Protein 3GW2 (pdb70)

Structure (mmCIF, N/CA/C/O backbone):
data_3GW2
#
_entry.id   3GW2
#
_cell.length_a   91.090
_cell.length_b   91.090
_cell.length_c   62.430
_cell.angle_alpha   90.00
_cell.angle_beta   90.00
_cell.angle_gamma   120.00
#
_symmetry.space_group_name_H-M   'P 64 2 2'
#
loop_
_entity.id
_entity.type
_entity.pdbx_description
1 polymer 'Possible transcriptional regulatory arsR-family protein'
2 water water
#
loop_
_atom_site.group_PDB
_atom_site.id
_atom_site.type_symbol
_atom_site.label_atom_id
_atom_site.label_alt_id
_atom_site.label_comp_id
_atom_site.label_asym_id
_atom_site.label_entity_id
_atom_site.label_seq_id
_atom_site.pdbx_PDB_ins_code
_atom_site.Cartn_x
_atom_site.Cartn_y
_atom_site.Cartn_z
_atom_site.occupancy
_atom_site.B_iso_or_equiv
_atom_site.auth_seq_id
_atom_site.auth_comp_id
_atom_site.auth_asym_id
_atom_site.auth_atom_id
_atom_site.pdbx_PDB_model_num
ATOM 1 N N . ARG A 1 7 ? 0.888 36.539 24.726 1.00 55.02 7 ARG A N 1
ATOM 2 C CA . ARG A 1 7 ? 1.931 37.062 25.655 1.00 55.01 7 ARG A CA 1
ATOM 3 C C . ARG A 1 7 ? 3.344 36.705 25.172 1.00 54.88 7 ARG A C 1
ATOM 4 O O . ARG A 1 7 ? 3.517 35.802 24.347 1.00 55.02 7 ARG A O 1
ATOM 12 N N . LYS A 1 8 ? 4.342 37.415 25.699 1.00 54.58 8 LYS A N 1
ATOM 13 C CA . LYS A 1 8 ? 5.749 37.216 25.332 1.00 54.03 8 LYS A CA 1
ATOM 14 C C . LYS A 1 8 ? 6.439 36.174 26.206 1.00 53.60 8 LYS A C 1
ATOM 15 O O . LYS A 1 8 ? 7.317 35.454 25.731 1.00 53.71 8 LYS A O 1
ATOM 21 N N . ALA A 1 9 ? 6.059 36.118 27.483 1.00 52.95 9 ALA A N 1
ATOM 22 C CA . ALA A 1 9 ? 6.663 35.191 28.453 1.00 52.20 9 ALA A CA 1
ATOM 23 C C . ALA A 1 9 ? 6.178 33.744 28.233 1.00 51.58 9 ALA A C 1
ATOM 24 O O . ALA A 1 9 ? 5.147 33.534 27.579 1.00 51.59 9 ALA A O 1
ATOM 26 N N . ALA A 1 10 ? 6.891 32.745 28.765 1.00 50.50 10 ALA A N 1
ATOM 27 C CA . ALA A 1 10 ? 8.083 32.920 29.609 1.00 49.47 10 ALA A CA 1
ATOM 28 C C . ALA A 1 10 ? 9.391 32.904 28.809 1.00 48.56 10 ALA A C 1
ATOM 29 O O . ALA A 1 10 ? 10.403 32.355 29.252 1.00 48.50 10 ALA A O 1
ATOM 31 N N . LEU A 1 11 ? 9.353 33.517 27.628 1.00 47.57 11 LEU A N 1
ATOM 32 C CA . LEU A 1 11 ? 10.538 33.744 26.813 1.00 46.55 11 LEU A CA 1
ATOM 33 C C . LEU A 1 11 ? 11.446 34.759 27.503 1.00 45.83 11 LEU A C 1
ATOM 34 O O . LEU A 1 11 ? 12.670 34.639 27.452 1.00 45.72 11 LEU A O 1
ATOM 39 N N . LEU A 1 12 ? 10.830 35.740 28.168 1.00 44.95 12 LEU A N 1
ATOM 40 C CA . LEU A 1 12 ? 11.564 36.823 28.827 1.00 43.91 12 LEU A CA 1
ATOM 41 C C . LEU A 1 12 ? 12.287 36.386 30.098 1.00 43.61 12 LEU A C 1
ATOM 42 O O . LEU A 1 12 ? 13.373 36.885 30.408 1.00 43.58 12 LEU A O 1
ATOM 47 N N . ASP A 1 13 ? 11.704 35.435 30.819 1.00 43.35 13 ASP A N 1
ATOM 48 C CA . ASP A 1 13 ? 12.389 34.830 31.964 1.00 42.88 13 ASP A CA 1
ATOM 49 C C . ASP A 1 13 ? 13.628 34.042 31.551 1.00 42.44 13 ASP A C 1
ATOM 50 O O . ASP A 1 13 ? 14.608 33.994 32.303 1.00 42.78 13 ASP A O 1
ATOM 55 N N . GLN A 1 14 ? 13.599 33.438 30.360 1.00 41.48 14 GLN A N 1
ATOM 56 C CA . GLN A 1 14 ? 14.794 32.762 29.832 1.00 40.40 14 GLN A CA 1
ATOM 57 C C . GLN A 1 14 ? 15.817 33.751 29.263 1.00 39.34 14 GLN A C 1
ATOM 58 O O . GLN A 1 14 ? 17.019 33.516 29.365 1.00 39.17 14 GLN A O 1
ATOM 64 N N . VAL A 1 15 ? 15.349 34.851 28.671 1.00 38.04 15 VAL A N 1
ATOM 65 C CA . VAL A 1 15 ? 16.262 35.909 28.243 1.00 36.65 15 VAL A CA 1
ATOM 66 C C . VAL A 1 15 ? 16.961 36.438 29.483 1.00 36.05 15 VAL A C 1
ATOM 67 O O . VAL A 1 15 ? 18.157 36.722 29.449 1.00 35.23 15 VAL A O 1
ATOM 71 N N . ALA A 1 16 ? 16.204 36.558 30.579 1.00 35.89 16 ALA A N 1
ATOM 72 C CA . ALA A 1 16 ? 16.762 36.944 31.878 1.00 36.00 16 ALA A CA 1
ATOM 73 C C . ALA A 1 16 ? 17.872 35.970 32.304 1.00 36.31 16 ALA A C 1
ATOM 74 O O . ALA A 1 16 ? 18.929 36.400 32.794 1.00 36.35 16 ALA A O 1
ATOM 76 N N . ARG A 1 17 ? 17.648 34.672 32.081 1.00 36.30 17 ARG A N 1
ATOM 77 C CA . ARG A 1 17 ? 18.679 33.651 32.354 1.00 36.81 17 ARG A CA 1
ATOM 78 C C . ARG A 1 17 ? 19.888 33.817 31.433 1.00 36.05 17 ARG A C 1
ATOM 79 O O . ARG A 1 17 ? 21.020 33.668 31.871 1.00 35.82 17 ARG A O 1
ATOM 87 N N . VAL A 1 18 ? 19.648 34.171 30.167 1.00 35.97 18 VAL A N 1
ATOM 88 C CA . VAL A 1 18 ? 20.748 34.508 29.251 1.00 35.61 18 VAL A CA 1
ATOM 89 C C . VAL A 1 18 ? 21.562 35.681 29.800 1.00 36.02 18 VAL A C 1
ATOM 90 O O . VAL A 1 18 ? 22.790 35.602 29.893 1.00 35.92 18 VAL A O 1
ATOM 94 N N . GLY A 1 19 ? 20.871 36.760 30.172 1.00 36.37 19 GLY A N 1
ATOM 95 C CA . GLY A 1 19 ? 21.512 37.917 30.773 1.00 37.21 19 GLY A CA 1
ATOM 96 C C . GLY A 1 19 ? 22.289 37.591 32.038 1.00 38.21 19 GLY A C 1
ATOM 97 O O . GLY A 1 19 ? 23.417 38.053 32.216 1.00 37.92 19 GLY A O 1
ATOM 98 N N . LYS A 1 20 ? 21.678 36.800 32.917 1.00 38.96 20 LYS A N 1
ATOM 99 C CA . LYS A 1 20 ? 22.336 36.336 34.140 1.00 40.50 20 LYS A CA 1
ATOM 100 C C . LYS A 1 20 ? 23.631 35.601 33.812 1.00 40.38 20 LYS A C 1
ATOM 101 O O . LYS A 1 20 ? 24.656 35.864 34.429 1.00 41.26 20 LYS A O 1
ATOM 107 N N . ALA A 1 21 ? 23.592 34.710 32.819 1.00 40.45 21 ALA A N 1
ATOM 108 C CA . ALA A 1 21 ? 24.795 33.984 32.383 1.00 40.31 21 ALA A CA 1
ATOM 109 C C . ALA A 1 21 ? 25.893 34.924 31.903 1.00 40.50 21 ALA A C 1
ATOM 110 O O . ALA A 1 21 ? 27.075 34.666 32.136 1.00 40.92 21 ALA A O 1
ATOM 112 N N . LEU A 1 22 ? 25.496 36.010 31.236 1.00 39.89 22 LEU A N 1
ATOM 113 C CA . LEU A 1 22 ? 26.440 36.956 30.657 1.00 39.50 22 LEU A CA 1
ATOM 114 C C . LEU A 1 22 ? 26.961 37.952 31.677 1.00 39.33 22 LEU A C 1
ATOM 115 O O . LEU A 1 22 ? 27.927 38.660 31.416 1.00 39.60 22 LEU A O 1
ATOM 120 N N . ALA A 1 23 ? 26.326 37.996 32.843 1.00 39.25 23 ALA A N 1
ATOM 121 C CA . ALA A 1 23 ? 26.531 39.081 33.807 1.00 39.57 23 ALA A CA 1
ATOM 122 C C . ALA A 1 23 ? 27.769 38.924 34.692 1.00 39.55 23 ALA A C 1
ATOM 123 O O . ALA A 1 23 ? 27.749 39.320 35.845 1.00 40.22 23 ALA A O 1
ATOM 125 N N . ASN A 1 24 ? 28.837 38.352 34.150 1.00 39.27 24 ASN A N 1
ATOM 126 C CA . ASN A 1 24 ? 30.074 38.179 34.891 1.00 38.74 24 ASN A CA 1
ATOM 127 C C . ASN A 1 24 ? 31.233 38.268 33.911 1.00 38.32 24 ASN A C 1
ATOM 128 O O . ASN A 1 24 ? 31.360 37.431 33.014 1.00 37.44 24 ASN A O 1
ATOM 133 N N . GLY A 1 25 ? 32.070 39.287 34.079 1.00 37.86 25 GLY A N 1
ATOM 134 C CA . GLY A 1 25 ? 33.118 39.588 33.103 1.00 38.57 25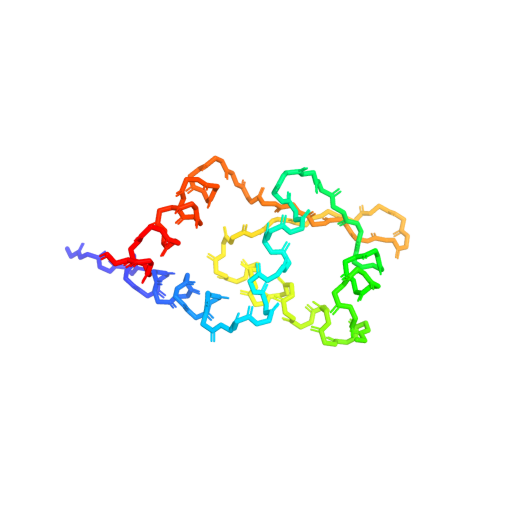 GLY A CA 1
ATOM 135 C C . GLY A 1 25 ? 34.137 38.487 32.930 1.00 39.14 25 GLY A C 1
ATOM 136 O O . GLY A 1 25 ? 34.583 38.187 31.811 1.00 39.24 25 GLY A O 1
ATOM 137 N N . ARG A 1 26 ? 34.497 37.871 34.047 1.00 39.55 26 ARG A N 1
ATOM 138 C CA . ARG A 1 26 ? 35.455 36.783 34.051 1.00 39.85 26 ARG A CA 1
ATOM 139 C C . ARG A 1 26 ? 34.863 35.506 33.470 1.00 39.83 26 ARG A C 1
ATOM 140 O O . ARG A 1 26 ? 35.540 34.771 32.761 1.00 40.29 26 ARG A O 1
ATOM 148 N N . ARG A 1 27 ? 33.586 35.258 33.739 1.00 39.85 27 ARG A N 1
ATOM 149 C CA . ARG A 1 27 ? 32.857 34.154 33.097 1.00 39.62 27 ARG A CA 1
ATOM 150 C C . ARG A 1 27 ? 32.824 34.254 31.557 1.00 39.60 27 ARG A C 1
ATOM 151 O O . ARG A 1 27 ? 32.812 33.231 30.845 1.00 40.26 27 ARG A O 1
ATOM 159 N N . LEU A 1 28 ? 32.836 35.479 31.032 1.00 38.39 28 LEU A N 1
ATOM 160 C CA . LEU A 1 28 ? 32.853 35.699 29.579 1.00 37.31 28 LEU A CA 1
ATOM 161 C C . LEU A 1 28 ? 34.160 35.244 28.888 1.00 36.49 28 LEU A C 1
ATOM 162 O O . LEU A 1 28 ? 34.181 34.970 27.678 1.00 35.53 28 LEU A O 1
ATOM 167 N N . GLN A 1 29 ? 35.244 35.186 29.655 1.00 35.32 29 GLN A N 1
ATOM 168 C CA . GLN A 1 29 ? 36.514 34.631 29.171 1.00 35.44 29 GLN A CA 1
ATOM 169 C C . GLN A 1 29 ? 36.335 33.198 28.695 1.00 34.71 29 GLN A C 1
ATOM 170 O O . GLN A 1 29 ? 36.888 32.808 27.674 1.00 34.76 29 GLN A O 1
ATOM 176 N N . ILE A 1 30 ? 35.530 32.432 29.421 1.00 34.74 30 ILE A N 1
ATOM 177 C CA . ILE A 1 30 ? 35.189 31.068 29.018 1.00 35.03 30 ILE A CA 1
ATOM 178 C C . ILE A 1 30 ? 34.614 31.031 27.614 1.00 35.85 30 ILE A C 1
ATOM 179 O O . ILE A 1 30 ? 34.985 30.181 26.807 1.00 36.14 30 ILE A O 1
ATOM 184 N N . LEU A 1 31 ? 33.724 31.973 27.314 1.00 36.47 31 LEU A N 1
ATOM 185 C CA . LEU A 1 31 ? 33.093 32.036 25.991 1.00 37.29 31 LEU A CA 1
ATOM 186 C C . LEU A 1 31 ? 34.101 32.316 24.890 1.00 37.85 31 LEU A C 1
ATOM 187 O O . LEU A 1 31 ? 34.078 31.661 23.847 1.00 38.64 31 LEU A O 1
ATOM 192 N N . ASP A 1 32 ? 35.016 33.256 25.130 1.00 39.12 32 ASP A N 1
ATOM 193 C CA . ASP A 1 32 ? 36.104 33.527 24.177 1.00 40.47 32 ASP A CA 1
ATOM 194 C C . ASP A 1 32 ? 36.983 32.314 23.970 1.00 40.68 32 ASP A C 1
ATOM 195 O O . ASP A 1 32 ? 37.415 32.033 22.851 1.00 41.18 32 ASP A O 1
ATOM 200 N N . LEU A 1 33 ? 37.219 31.576 25.051 1.00 40.84 33 LEU A N 1
ATOM 201 C CA . LEU A 1 33 ? 38.044 30.379 24.999 1.00 41.46 33 LEU A CA 1
ATOM 202 C C . LEU A 1 33 ? 37.403 29.257 24.183 1.00 41.71 33 LEU A C 1
ATOM 203 O O . LEU A 1 33 ? 38.087 28.562 23.427 1.00 42.11 33 LEU A O 1
ATOM 208 N N . LEU A 1 34 ? 36.094 29.085 24.339 1.00 41.91 34 LEU A N 1
ATOM 209 C CA . LEU A 1 34 ? 35.378 28.022 23.641 1.00 42.20 34 LEU A CA 1
ATOM 210 C C . LEU A 1 34 ? 35.041 28.399 22.198 1.00 43.25 34 LEU A C 1
ATOM 211 O O . LEU A 1 34 ? 34.587 27.563 21.428 1.00 42.88 34 LEU A O 1
ATOM 216 N N . ALA A 1 35 ? 35.267 29.661 21.850 1.00 45.05 35 ALA A N 1
ATOM 217 C CA . ALA A 1 35 ? 34.838 30.219 20.576 1.00 46.81 35 ALA A CA 1
ATOM 218 C C . ALA A 1 35 ? 36.023 30.403 19.675 1.00 47.76 35 ALA A C 1
ATOM 219 O O . ALA A 1 35 ? 36.723 31.401 19.796 1.00 49.19 35 ALA A O 1
ATOM 221 N N . GLN A 1 36 ? 36.283 29.434 18.798 1.00 48.44 36 GLN A N 1
ATOM 222 C CA . GLN A 1 36 ? 35.548 28.168 18.795 1.00 48.06 36 GLN A CA 1
ATOM 223 C C . GLN A 1 36 ? 36.455 26.933 19.058 1.00 47.15 36 GLN A C 1
ATOM 224 O O . GLN A 1 36 ? 37.654 26.900 18.721 1.00 47.81 36 GLN A O 1
ATOM 230 N N . GLY A 1 37 ? 35.846 25.922 19.667 1.00 45.49 37 GLY A N 1
ATOM 231 C CA . GLY A 1 37 ? 36.474 24.646 19.917 1.00 42.97 37 GLY A CA 1
ATOM 232 C C . GLY A 1 37 ? 36.126 24.238 21.330 1.00 41.40 37 GLY A C 1
ATOM 233 O O . GLY A 1 37 ? 36.487 24.928 22.285 1.00 41.47 37 GLY A O 1
ATOM 234 N N . GLU A 1 38 ? 35.409 23.125 21.448 1.00 39.37 38 GLU A N 1
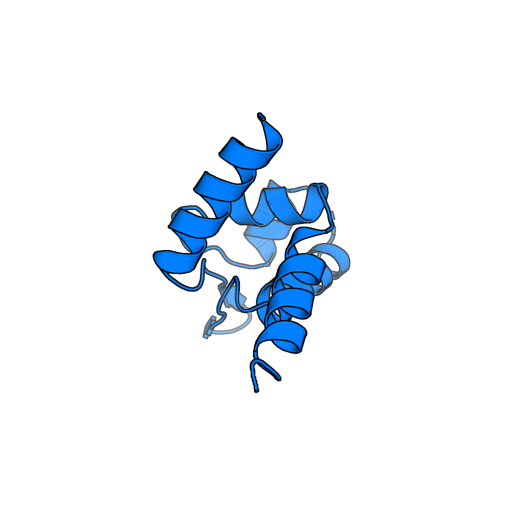ATOM 235 C CA . GLU A 1 38 ? 35.055 22.539 22.733 1.00 37.90 38 GLU A CA 1
ATOM 236 C C . GLU A 1 38 ? 36.292 22.237 23.592 1.00 37.02 38 GLU A C 1
ATOM 237 O O . GLU A 1 38 ? 37.339 21.866 23.069 1.00 36.62 38 GLU A O 1
ATOM 243 N N . ARG A 1 39 ? 36.182 22.431 24.907 1.00 36.44 39 ARG A N 1
ATOM 244 C CA . ARG A 1 39 ? 37.299 22.106 25.807 1.00 35.72 39 ARG A CA 1
ATOM 245 C C . ARG A 1 39 ? 36.809 21.431 27.084 1.00 34.48 39 ARG A C 1
ATOM 246 O O . ARG A 1 39 ? 35.652 21.599 27.474 1.00 33.66 39 ARG A O 1
ATOM 254 N N . ALA A 1 40 ? 37.685 20.641 27.706 1.00 33.31 40 ALA A N 1
ATOM 255 C CA . ALA A 1 40 ? 37.401 19.998 28.991 1.00 32.65 40 ALA A CA 1
ATOM 256 C C . ALA A 1 40 ? 37.407 21.032 30.114 1.00 32.52 40 ALA A C 1
ATOM 257 O O . ALA A 1 40 ? 38.102 22.032 30.028 1.00 32.54 40 ALA A O 1
ATOM 259 N N . VAL A 1 41 ? 36.641 20.770 31.170 1.00 32.43 41 VAL A N 1
ATOM 260 C CA . VAL A 1 41 ? 36.576 21.640 32.351 1.00 32.45 41 VAL A CA 1
ATOM 261 C C . VAL A 1 41 ? 37.983 21.966 32.892 1.00 32.56 41 VAL A C 1
ATOM 262 O O . VAL A 1 41 ? 38.291 23.136 33.193 1.00 30.94 41 VAL A O 1
ATOM 266 N N . GLU A 1 42 ? 38.813 20.922 33.020 1.00 32.25 42 GLU A N 1
ATOM 267 C CA . GLU A 1 42 ? 40.178 21.048 33.545 1.00 34.06 42 GLU A CA 1
ATOM 268 C C . GLU A 1 42 ? 40.951 22.084 32.732 1.00 32.38 42 GLU A C 1
ATOM 269 O O . GLU A 1 42 ? 41.597 22.988 33.286 1.00 31.60 42 GLU A O 1
ATOM 275 N N . ALA A 1 43 ? 40.865 21.952 31.405 1.00 32.07 43 ALA A N 1
ATOM 276 C CA . ALA A 1 43 ? 41.555 22.865 30.488 1.00 31.16 43 ALA A CA 1
ATOM 277 C C . ALA A 1 43 ? 41.030 24.304 30.596 1.00 30.57 43 ALA A C 1
ATOM 278 O O . ALA A 1 43 ? 41.814 25.262 30.591 1.00 29.53 43 ALA A O 1
ATOM 280 N N . ILE A 1 44 ? 39.711 24.446 30.702 1.00 30.08 44 ILE A N 1
ATOM 281 C CA . ILE A 1 44 ? 39.050 25.751 30.832 1.00 30.19 44 ILE A CA 1
ATOM 282 C C . ILE A 1 44 ? 39.463 26.439 32.147 1.00 29.98 44 ILE A C 1
ATOM 283 O O . ILE A 1 44 ? 39.724 27.650 32.182 1.00 30.34 44 ILE A O 1
ATOM 288 N N . ALA A 1 45 ? 39.531 25.658 33.214 1.00 29.54 45 ALA A N 1
ATOM 289 C CA . ALA A 1 45 ? 39.947 26.154 34.524 1.00 29.26 45 ALA A CA 1
ATOM 290 C C . ALA A 1 45 ? 41.385 26.668 34.460 1.00 29.00 45 ALA A C 1
ATOM 291 O O . ALA A 1 45 ? 41.692 27.773 34.918 1.00 29.47 45 ALA A O 1
ATOM 293 N N . THR A 1 46 ? 42.260 25.857 33.879 1.00 27.98 46 THR A N 1
ATOM 294 C CA . THR A 1 46 ? 43.673 26.191 33.736 1.00 27.31 46 THR A CA 1
ATOM 295 C C . THR A 1 46 ? 43.900 27.414 32.834 1.00 27.35 46 THR A C 1
ATOM 296 O O . THR A 1 46 ? 44.690 28.308 33.173 1.00 26.37 46 THR A O 1
ATOM 300 N N . ALA A 1 47 ? 43.196 27.458 31.701 1.00 26.90 47 ALA A N 1
ATOM 301 C CA . ALA A 1 47 ? 43.324 28.567 30.760 1.00 27.64 47 ALA A CA 1
ATOM 302 C C . ALA A 1 47 ? 42.857 29.891 31.358 1.00 27.72 47 ALA A C 1
ATOM 303 O O . ALA A 1 47 ? 43.418 30.939 31.059 1.00 28.07 47 ALA A O 1
ATOM 305 N N . THR A 1 48 ? 41.833 29.855 32.193 1.00 28.27 48 THR A N 1
ATOM 306 C CA . THR A 1 48 ? 41.282 31.098 32.730 1.00 29.30 48 THR A CA 1
ATOM 307 C C . THR A 1 48 ? 41.813 31.418 34.129 1.00 30.20 48 THR A C 1
ATOM 308 O O . THR A 1 48 ? 41.436 32.428 34.717 1.00 30.86 48 THR A O 1
ATOM 312 N N . GLY A 1 49 ? 42.688 30.563 34.652 1.00 30.26 49 GLY A N 1
ATOM 313 C CA . GLY A 1 49 ? 43.221 30.740 35.999 1.00 30.81 49 GLY A CA 1
ATOM 314 C C . GLY A 1 49 ? 42.183 30.547 37.107 1.00 31.47 49 GLY A C 1
ATOM 315 O O . GLY A 1 49 ? 42.366 31.067 38.195 1.00 30.54 49 GLY A O 1
ATOM 324 N N . ASN A 1 51 ? 40.095 28.126 39.819 1.00 31.93 51 ASN A N 1
ATOM 325 C CA . ASN A 1 51 ? 40.078 26.818 40.462 1.00 32.08 51 ASN A CA 1
ATOM 326 C C . ASN A 1 51 ? 38.915 25.994 39.873 1.00 31.78 51 ASN A C 1
ATOM 327 O O . ASN A 1 51 ? 37.979 26.562 39.286 1.00 30.59 51 ASN A O 1
ATOM 332 N N . LEU A 1 52 ? 38.992 24.672 40.026 1.00 31.23 52 LEU A N 1
ATOM 333 C CA . LEU A 1 52 ? 38.011 23.744 39.469 1.00 32.40 52 LEU A CA 1
ATOM 334 C C . LEU A 1 52 ? 36.570 24.008 39.929 1.00 32.04 52 LEU A C 1
ATOM 335 O O . LEU A 1 52 ? 35.653 23.882 39.136 1.00 32.31 52 LEU A O 1
ATOM 340 N N . THR A 1 53 ? 36.378 24.374 41.199 1.00 31.32 53 THR A N 1
ATOM 341 C CA . THR A 1 53 ? 35.050 24.712 41.720 1.00 31.00 53 THR A CA 1
ATOM 342 C C . THR A 1 53 ? 34.468 25.978 41.064 1.00 30.75 53 THR A C 1
ATOM 343 O O . THR A 1 53 ? 33.301 25.989 40.623 1.00 30.33 53 THR A O 1
ATOM 347 N N . THR A 1 54 ? 35.274 27.039 41.002 1.00 30.66 54 THR A N 1
ATOM 348 C CA . THR A 1 54 ? 34.892 28.296 40.314 1.00 29.69 54 THR A CA 1
ATOM 349 C C . THR A 1 54 ? 34.555 28.052 38.845 1.00 30.20 54 THR A C 1
ATOM 350 O O . THR A 1 54 ? 33.518 28.490 38.359 1.00 31.03 54 THR A O 1
ATOM 354 N N . ALA A 1 55 ? 35.416 27.331 38.137 1.00 30.57 55 ALA A N 1
ATOM 355 C CA . ALA A 1 55 ? 35.190 27.038 36.730 1.00 31.63 55 ALA A CA 1
ATOM 356 C C . ALA A 1 55 ? 33.868 26.289 36.536 1.00 32.57 55 ALA A C 1
ATOM 357 O O . ALA A 1 55 ? 33.068 26.635 35.670 1.00 32.41 55 ALA A O 1
ATOM 359 N N . SER A 1 56 ? 33.650 25.263 37.345 1.00 32.63 56 SER A N 1
ATOM 360 C CA . SER A 1 56 ? 32.466 24.439 37.205 1.00 33.85 56 SER A CA 1
ATOM 361 C C . SER A 1 56 ? 31.197 25.226 37.544 1.00 33.66 56 SER A C 1
ATOM 362 O O . SER A 1 56 ? 30.186 25.091 36.849 1.00 33.97 56 SER A O 1
ATOM 365 N N . ALA A 1 57 ? 31.257 26.064 38.586 1.00 33.16 57 ALA A N 1
ATOM 366 C CA . ALA A 1 57 ? 30.176 27.008 38.898 1.00 32.39 57 ALA A CA 1
ATOM 367 C C . ALA A 1 57 ? 29.873 27.960 37.728 1.00 32.08 57 ALA A C 1
ATOM 368 O O . ALA A 1 57 ? 28.714 28.154 37.379 1.00 31.91 57 ALA A O 1
ATOM 370 N N . ASN A 1 58 ? 30.905 28.549 37.135 1.00 30.92 58 ASN A N 1
ATOM 371 C CA . ASN A 1 58 ? 30.711 29.461 36.018 1.00 31.28 58 ASN A CA 1
ATOM 372 C C . ASN A 1 58 ? 30.179 28.731 34.774 1.00 31.37 58 ASN A C 1
ATOM 373 O O . ASN A 1 58 ? 29.358 29.280 34.043 1.00 30.36 58 ASN A O 1
ATOM 378 N N . LEU A 1 59 ? 30.663 27.507 34.535 1.00 30.73 59 LEU A N 1
ATOM 379 C CA . LEU A 1 59 ? 30.150 26.691 33.424 1.00 31.30 59 LEU A CA 1
ATOM 380 C C . LEU A 1 59 ? 28.665 26.322 33.592 1.00 32.02 59 LEU A C 1
ATOM 381 O O . LEU A 1 59 ? 27.894 26.378 32.636 1.00 31.99 59 LEU A O 1
ATOM 386 N N . GLN A 1 60 ? 28.273 25.960 34.812 1.00 32.82 60 GLN A N 1
ATOM 387 C CA . GLN A 1 60 ? 26.860 25.787 35.164 1.00 34.21 60 GLN A CA 1
ATOM 388 C C . GLN A 1 60 ? 26.032 27.043 34.905 1.00 33.40 60 GLN A C 1
ATOM 389 O O . GLN A 1 60 ? 24.916 26.954 34.376 1.00 33.49 60 GLN A O 1
ATOM 395 N N . ALA A 1 61 ? 26.576 28.203 35.270 1.00 32.75 61 ALA A N 1
ATOM 396 C CA . ALA A 1 61 ? 25.902 29.472 35.026 1.00 32.74 61 ALA A CA 1
ATOM 397 C C . ALA A 1 61 ? 25.687 29.701 33.535 1.00 32.35 61 ALA A C 1
ATOM 398 O O . ALA A 1 61 ? 24.601 30.102 33.119 1.00 32.24 61 ALA A O 1
ATOM 400 N N . LEU A 1 62 ? 26.715 29.432 32.731 1.00 32.29 62 LEU A N 1
ATOM 401 C CA . LEU A 1 62 ? 26.594 29.502 31.266 1.00 31.93 62 LEU A CA 1
ATOM 402 C C . LEU A 1 62 ? 25.562 28.525 30.710 1.00 31.76 62 LEU A C 1
ATOM 403 O O . LEU A 1 62 ? 24.770 28.879 29.826 1.00 32.06 62 LEU A O 1
ATOM 408 N N .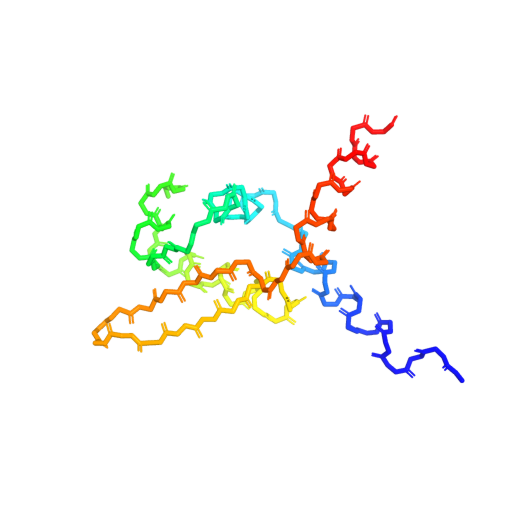 LYS A 1 63 ? 25.563 27.307 31.242 1.00 31.91 63 LYS A N 1
ATOM 409 C CA . LYS A 1 63 ? 24.626 26.255 30.826 1.00 31.96 63 LYS A CA 1
ATOM 410 C C . LYS A 1 63 ? 23.163 26.613 31.136 1.00 32.02 63 LYS A C 1
ATOM 411 O O . LYS A 1 63 ? 22.288 26.404 30.297 1.00 32.30 63 LYS A O 1
ATOM 417 N N . SER A 1 64 ? 22.898 27.162 32.323 1.00 31.72 64 SER A N 1
ATOM 418 C CA . SER A 1 64 ? 21.536 27.576 32.701 1.00 32.24 64 SER A CA 1
ATOM 419 C C . SER A 1 64 ? 21.005 28.685 31.801 1.00 32.15 64 SER A C 1
ATOM 420 O O . SER A 1 64 ? 19.804 28.828 31.635 1.00 31.64 64 SER A O 1
ATOM 423 N N . GLY A 1 65 ? 21.912 29.476 31.234 1.00 32.09 65 GLY A N 1
ATOM 424 C CA . GLY A 1 65 ? 21.533 30.520 30.302 1.00 32.07 65 GLY A CA 1
ATOM 425 C C . GLY A 1 65 ? 21.485 30.033 28.865 1.00 32.46 65 GLY A C 1
ATOM 426 O O . GLY A 1 65 ? 21.254 30.824 27.949 1.00 32.72 65 GLY A O 1
ATOM 427 N N . GLY A 1 66 ? 21.706 28.732 28.664 1.00 32.62 66 GLY A N 1
ATOM 428 C CA . GLY A 1 66 ? 21.596 28.125 27.347 1.00 32.69 66 GLY A CA 1
ATOM 429 C C . GLY A 1 66 ? 22.754 28.431 26.416 1.00 33.08 66 GLY A C 1
ATOM 430 O O . GLY A 1 66 ? 22.649 28.210 25.202 1.00 33.96 66 GLY A O 1
ATOM 431 N N . LEU A 1 67 ? 23.867 28.894 26.981 1.00 32.55 67 LEU A N 1
ATOM 432 C CA . LEU A 1 67 ? 24.976 29.430 26.195 1.00 32.37 67 LEU A CA 1
ATOM 433 C C . LEU A 1 67 ? 26.050 28.389 25.868 1.00 32.18 67 LEU A C 1
ATOM 434 O O . LEU A 1 67 ? 26.809 28.550 24.910 1.00 32.14 67 LEU A O 1
ATOM 439 N N . VAL A 1 68 ? 26.117 27.337 26.678 1.00 31.76 68 VAL A N 1
ATOM 440 C CA . VAL A 1 68 ? 27.026 26.222 26.429 1.00 31.30 68 VAL A CA 1
ATOM 441 C C . VAL A 1 68 ? 26.278 24.888 26.570 1.00 31.75 68 VAL A C 1
ATOM 442 O O . VAL A 1 68 ? 25.220 24.827 27.211 1.00 31.26 68 VAL A O 1
ATOM 446 N N . GLU A 1 69 ? 26.817 23.836 25.955 1.00 31.85 69 GLU A N 1
ATOM 447 C CA . GLU A 1 69 ? 26.344 22.474 26.200 1.00 32.28 69 GLU A CA 1
ATOM 448 C C . GLU A 1 69 ? 27.502 21.635 26.701 1.00 32.41 69 GLU A C 1
ATOM 449 O O . GLU A 1 69 ? 28.661 22.012 26.522 1.00 31.42 69 GLU A O 1
ATOM 455 N N . ALA A 1 70 ? 27.180 20.510 27.335 1.00 32.64 70 ALA A N 1
ATOM 456 C CA . ALA A 1 70 ? 28.169 19.663 27.969 1.00 33.65 70 ALA A CA 1
ATOM 457 C C . ALA A 1 70 ? 27.983 18.210 27.567 1.00 34.38 70 ALA A C 1
ATOM 458 O O . ALA A 1 70 ? 26.874 17.772 27.272 1.00 34.45 70 ALA A O 1
ATOM 460 N N . ARG A 1 71 ? 29.083 17.474 27.540 1.00 35.39 71 ARG A N 1
ATOM 461 C CA . ARG A 1 71 ? 29.041 16.029 27.401 1.00 36.23 71 ARG A CA 1
ATOM 462 C C . ARG A 1 71 ? 30.064 15.416 28.336 1.00 37.35 71 ARG A C 1
ATOM 463 O O . ARG A 1 71 ? 31.093 16.029 28.639 1.00 36.84 71 ARG A O 1
ATOM 471 N N . ARG A 1 72 ? 29.756 14.215 28.806 1.00 38.99 72 ARG A N 1
ATOM 472 C CA . ARG A 1 72 ? 30.599 13.479 29.736 1.00 41.08 72 ARG A CA 1
ATOM 473 C C . ARG A 1 72 ? 31.344 12.392 28.955 1.00 41.70 72 ARG A C 1
ATOM 474 O O . ARG A 1 72 ? 30.719 11.590 28.260 1.00 41.48 72 ARG A O 1
ATOM 482 N N . GLU A 1 73 ? 32.673 12.390 29.046 1.00 42.81 73 GLU A N 1
ATOM 483 C CA . GLU A 1 73 ? 33.492 11.347 28.418 1.00 44.34 73 GLU A CA 1
ATOM 484 C C . GLU A 1 73 ? 34.527 10.828 29.410 1.00 44.78 73 GLU A C 1
ATOM 485 O O . GLU A 1 73 ? 35.559 11.465 29.644 1.00 45.36 73 GLU A O 1
ATOM 491 N N . GLY A 1 74 ? 34.238 9.669 29.996 1.00 45.33 74 GLY A N 1
ATOM 492 C CA . GLY A 1 74 ? 35.076 9.098 31.048 1.00 45.65 74 GLY A CA 1
ATOM 493 C C . GLY A 1 74 ? 34.929 9.904 32.320 1.00 45.87 74 GLY A C 1
ATOM 494 O O . GLY A 1 74 ? 33.812 10.195 32.757 1.00 46.26 74 GLY A O 1
ATOM 495 N N . THR A 1 75 ? 36.064 10.283 32.896 1.00 45.93 75 THR A N 1
ATOM 496 C CA . THR A 1 75 ? 36.105 11.093 34.116 1.00 45.88 75 THR A CA 1
ATOM 497 C C . THR A 1 75 ? 36.110 12.606 33.810 1.00 45.50 75 THR A C 1
ATOM 498 O O . THR A 1 75 ? 36.233 13.441 34.717 1.00 45.65 75 THR A O 1
ATOM 502 N N . ARG A 1 76 ? 35.947 12.946 32.530 1.00 44.72 76 ARG A N 1
ATOM 503 C CA . ARG A 1 76 ? 36.012 14.335 32.061 1.00 43.61 76 ARG A CA 1
ATOM 504 C C . ARG A 1 76 ? 34.669 14.818 31.563 1.00 42.53 76 ARG A C 1
ATOM 505 O O . ARG A 1 76 ? 33.793 14.015 31.240 1.00 42.68 76 ARG A O 1
ATOM 513 N N . GLN A 1 77 ? 34.527 16.140 31.501 1.00 40.78 77 GLN A N 1
ATOM 514 C CA . GLN A 1 77 ? 33.350 16.789 30.976 1.00 39.44 77 GLN A CA 1
ATOM 515 C C . GLN A 1 77 ? 33.822 17.836 29.957 1.00 37.93 77 GLN A C 1
ATOM 516 O O . GLN A 1 77 ? 34.738 18.625 30.233 1.00 38.31 77 GLN A O 1
ATOM 522 N N . TYR A 1 78 ? 33.217 17.830 28.780 1.00 35.87 78 TYR A N 1
ATOM 523 C CA . TYR A 1 78 ? 33.582 18.753 27.711 1.00 34.46 78 TYR A CA 1
ATOM 524 C C . TYR A 1 78 ? 32.445 19.736 27.461 1.00 33.05 78 TYR A C 1
ATOM 525 O O . TYR A 1 78 ? 31.289 19.341 27.299 1.00 32.89 78 TYR A O 1
ATOM 534 N N . TYR A 1 79 ? 32.782 21.016 27.428 1.00 31.75 79 TYR A N 1
ATOM 535 C CA . TYR A 1 79 ? 31.793 22.073 27.204 1.00 31.18 79 TYR A CA 1
ATOM 536 C C . TYR A 1 79 ? 32.046 22.746 25.869 1.00 30.65 79 TYR A C 1
ATOM 537 O O . TYR A 1 79 ? 33.200 22.887 25.454 1.00 30.23 79 TYR A O 1
ATOM 546 N N . ARG A 1 80 ? 30.974 23.156 25.207 0.50 29.49 80 ARG A N 1
ATOM 547 C CA A ARG A 1 80 ? 31.036 23.867 23.980 0.00 20.00 80 ARG A CA 1
ATOM 548 C CA B ARG A 1 80 ? 31.088 23.972 24.017 0.50 29.29 80 ARG A CA 1
ATOM 549 C C . ARG A 1 80 ? 29.956 24.969 23.912 0.50 29.68 80 ARG A C 1
ATOM 550 O O . ARG A 1 80 ? 28.888 24.803 24.494 0.50 28.19 80 ARG A O 1
ATOM 565 N N . ILE A 1 81 ? 30.226 26.002 23.134 1.00 31.17 81 ILE A N 1
ATOM 566 C CA . ILE A 1 81 ? 29.229 26.990 22.738 1.00 32.37 81 ILE A CA 1
ATOM 567 C C . ILE A 1 81 ? 28.050 26.267 22.097 1.00 32.71 81 ILE A C 1
ATOM 568 O O . ILE A 1 81 ? 28.239 25.437 21.220 1.00 32.10 81 ILE A O 1
ATOM 573 N N . ALA A 1 82 ? 26.844 26.567 22.587 1.00 33.76 82 ALA A N 1
ATOM 574 C CA . ALA A 1 82 ? 25.638 25.785 22.288 1.00 34.63 82 ALA A CA 1
ATOM 575 C C . ALA A 1 82 ? 25.180 25.800 20.826 1.00 35.52 82 ALA A C 1
ATOM 576 O O . ALA A 1 82 ? 24.592 24.816 20.353 1.00 36.35 82 ALA A O 1
ATOM 578 N N . GLY A 1 83 ? 25.419 26.901 20.113 1.00 35.97 83 GLY A N 1
ATOM 579 C CA . GLY A 1 83 ? 25.193 26.924 18.656 1.00 35.81 83 GLY A CA 1
ATOM 580 C C . GLY A 1 83 ? 25.688 28.193 17.994 1.00 35.78 83 GLY A C 1
ATOM 581 O O . GLY A 1 83 ? 26.284 29.051 18.653 1.00 35.55 83 GLY A O 1
ATOM 582 N N . GLU A 1 84 ? 25.435 28.316 16.690 1.00 35.55 84 GLU A N 1
ATOM 583 C CA . GLU A 1 84 ? 25.762 29.534 15.949 1.00 36.31 84 GLU A CA 1
ATOM 584 C C . GLU A 1 84 ? 25.069 30.784 16.522 1.00 35.93 84 GLU A C 1
ATOM 585 O O . GLU A 1 84 ? 25.702 31.840 16.661 1.00 35.97 84 GLU A O 1
ATOM 591 N N . ASP A 1 85 ? 23.774 30.663 16.836 1.00 35.51 85 ASP A N 1
ATOM 592 C CA . ASP A 1 85 ? 23.006 31.784 17.387 1.00 35.42 85 ASP A CA 1
ATOM 593 C C . ASP A 1 85 ? 23.696 32.338 18.644 1.00 34.82 85 ASP A C 1
ATOM 594 O O . ASP A 1 85 ? 23.747 33.554 18.851 1.00 34.34 85 ASP A O 1
ATOM 599 N N . VAL A 1 86 ? 24.252 31.445 19.461 1.00 34.34 86 VAL A N 1
ATOM 600 C CA . VAL A 1 86 ? 25.037 31.853 20.635 1.00 34.05 86 VAL A CA 1
ATOM 601 C C . VAL A 1 86 ? 26.359 32.544 20.243 1.00 33.91 86 VAL A C 1
ATOM 602 O O . VAL A 1 86 ? 26.747 33.532 20.869 1.00 33.08 86 VAL A O 1
ATOM 606 N N . ALA A 1 87 ? 27.028 32.033 19.206 1.00 34.05 87 ALA A N 1
ATOM 607 C CA . ALA A 1 87 ? 28.247 32.661 18.667 1.00 34.44 87 ALA A CA 1
ATOM 608 C C . ALA A 1 87 ? 27.952 34.040 18.046 1.00 34.52 87 ALA A C 1
ATOM 609 O O . ALA A 1 87 ? 28.693 35.003 18.264 1.00 35.05 87 ALA A O 1
ATOM 611 N N . ARG A 1 88 ? 26.880 34.136 17.268 1.00 34.04 88 ARG A N 1
ATOM 612 C CA . ARG A 1 88 ? 26.412 35.445 16.816 1.00 34.17 88 ARG A CA 1
ATOM 613 C C . ARG A 1 88 ? 26.044 36.355 18.003 1.00 33.35 88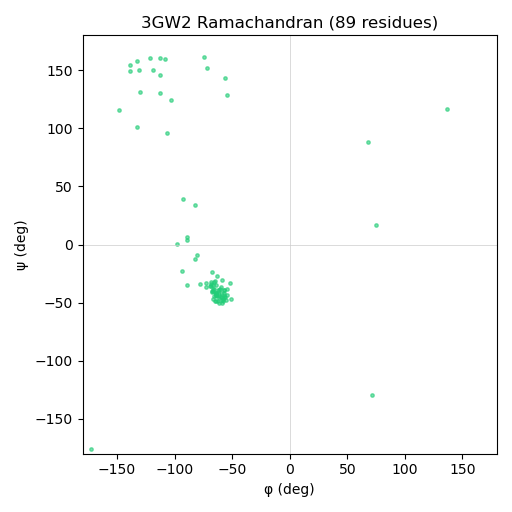 ARG A C 1
ATOM 614 O O . ARG A 1 88 ? 26.391 37.537 18.009 1.00 32.88 88 ARG A O 1
ATOM 622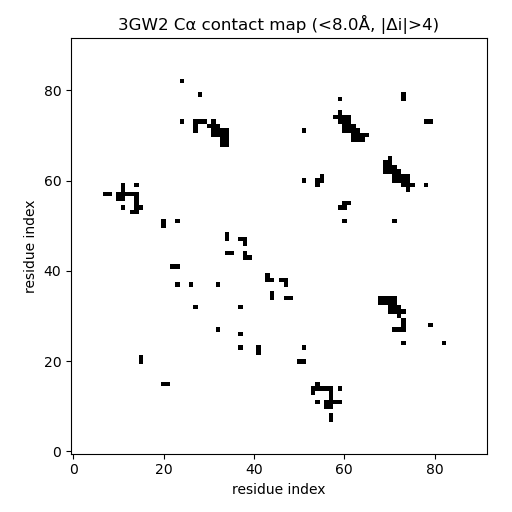 N N . LEU A 1 89 ? 25.383 35.792 19.01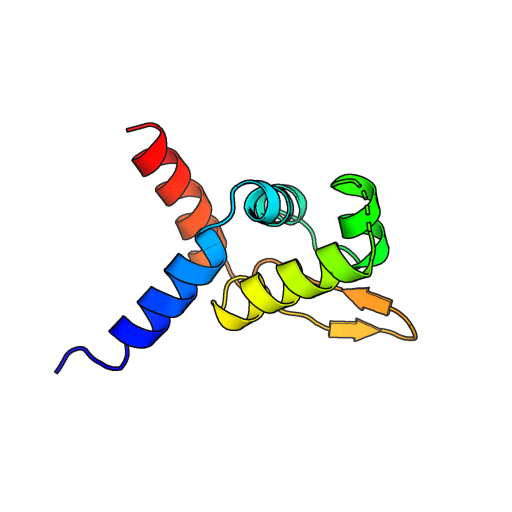4 1.00 32.92 89 LEU A N 1
ATOM 623 C CA . LEU A 1 89 ? 24.949 36.589 20.176 1.00 33.27 89 LEU A CA 1
ATOM 624 C C . LEU A 1 89 ? 26.120 37.214 20.935 1.00 32.93 89 LEU A C 1
ATOM 625 O O . LEU A 1 89 ? 26.096 38.398 21.282 1.00 33.09 89 LEU A O 1
ATOM 630 N N . PHE A 1 90 ? 27.138 36.407 21.184 1.00 32.85 90 PHE A N 1
ATOM 631 C CA . PHE A 1 90 ? 28.316 36.844 21.910 1.00 33.06 90 PHE A CA 1
ATOM 632 C C . PHE A 1 90 ? 29.138 37.844 21.096 1.00 32.97 90 PHE A C 1
ATOM 633 O O . PHE A 1 90 ? 29.708 38.776 21.655 1.00 33.10 90 PHE A O 1
ATOM 641 N N . ALA A 1 91 ? 29.192 37.664 19.777 1.00 32.50 91 ALA A N 1
ATOM 642 C CA . ALA A 1 91 ? 29.842 38.651 18.931 1.00 32.04 91 ALA A CA 1
ATOM 643 C C . ALA A 1 91 ? 29.086 39.987 19.014 1.00 31.81 91 ALA A C 1
ATOM 644 O O . ALA A 1 91 ? 29.698 41.036 19.223 1.00 32.09 91 ALA A O 1
ATOM 646 N N . LEU A 1 92 ? 27.761 39.935 18.871 1.00 31.10 92 LEU A N 1
ATOM 647 C CA . LEU A 1 92 ? 26.917 41.142 18.827 1.00 30.84 92 LEU A CA 1
ATOM 648 C C . LEU A 1 92 ? 26.868 41.920 20.142 1.00 30.56 92 LEU A C 1
ATOM 649 O O . LEU A 1 92 ? 26.762 43.143 20.134 1.00 31.05 92 LEU A O 1
ATOM 654 N N . VAL A 1 93 ? 26.918 41.211 21.262 1.00 30.41 93 VAL A N 1
ATOM 655 C CA . VAL A 1 93 ? 26.908 41.855 22.580 1.00 30.16 93 VAL A CA 1
ATOM 656 C C . VAL A 1 93 ? 28.212 42.628 22.820 1.00 29.90 93 VAL A C 1
ATOM 657 O O . VAL A 1 93 ? 28.214 43.672 23.468 1.00 29.48 93 VAL A O 1
ATOM 661 N N . GLN A 1 94 ? 29.308 42.123 22.261 1.00 29.80 94 GLN A N 1
ATOM 662 C CA . GLN A 1 94 ? 30.582 42.831 22.270 1.00 30.12 94 GLN A CA 1
ATOM 663 C C . GLN A 1 94 ? 30.544 44.075 21.396 1.00 30.07 94 GLN A C 1
ATOM 664 O O . GLN A 1 94 ? 31.188 45.069 21.716 1.00 30.30 94 GLN A O 1
ATOM 670 N N . VAL A 1 95 ? 29.796 44.018 20.295 1.00 30.15 95 VAL A N 1
ATOM 671 C CA . VAL A 1 95 ? 29.573 45.195 19.451 1.00 30.22 95 VAL A CA 1
ATOM 672 C C . VAL A 1 95 ? 28.744 46.239 20.208 1.00 30.42 95 VAL A C 1
ATOM 673 O O . VAL A 1 95 ? 29.092 47.425 20.223 1.00 30.51 95 VAL A O 1
ATOM 677 N N . VAL A 1 96 ? 27.658 45.788 20.839 1.00 30.62 96 VAL A N 1
ATOM 678 C CA . VAL A 1 96 ? 26.769 46.659 21.612 1.00 30.82 96 VAL A CA 1
ATOM 679 C C . VAL A 1 96 ? 27.530 47.331 22.753 1.00 31.32 96 VAL A C 1
ATOM 680 O O . VAL A 1 96 ? 27.402 48.542 22.964 1.00 30.91 96 VAL A O 1
ATOM 684 N N . ALA A 1 97 ? 28.330 46.531 23.459 1.00 32.06 97 ALA A N 1
ATOM 685 C CA . ALA A 1 97 ? 29.180 46.992 24.557 1.00 32.88 97 ALA A CA 1
ATOM 686 C C . ALA A 1 97 ? 30.200 48.018 24.077 1.00 33.71 97 ALA A C 1
ATOM 687 O O . ALA A 1 97 ? 30.326 49.100 24.666 1.00 33.67 97 ALA A O 1
ATOM 689 N N . ASP A 1 98 ? 30.913 47.681 23.000 1.00 34.59 98 ASP A N 1
ATOM 690 C CA . ASP A 1 98 ? 31.850 48.606 22.365 1.00 35.46 98 ASP A CA 1
ATOM 691 C C . ASP A 1 98 ? 31.149 49.929 22.077 1.00 35.82 98 ASP 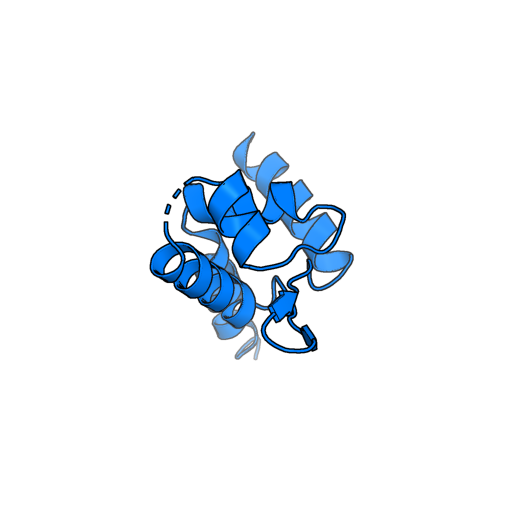A C 1
ATOM 692 O O . ASP A 1 98 ? 31.769 50.992 22.114 1.00 35.98 98 ASP A O 1
ATOM 697 N N . GLU A 1 9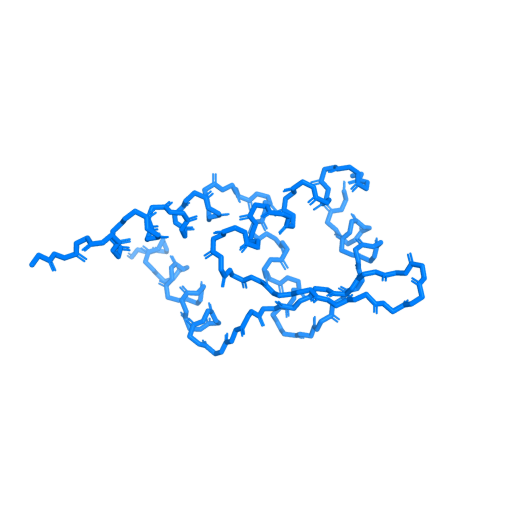9 ? 29.851 49.834 21.781 1.00 36.46 99 GLU A N 1
ATOM 698 C CA . GLU A 1 99 ? 28.903 50.964 21.795 1.00 37.03 99 GLU A CA 1
ATOM 699 C C . GLU A 1 99 ? 28.860 51.682 20.471 1.00 36.72 99 GLU A C 1
ATOM 700 O O . GLU A 1 99 ? 29.198 52.866 20.413 1.00 37.33 99 GLU A O 1
#

Foldseek 3Di:
DCPPVVVLVVLLCQLVVDPLLCVLQVVVVDDKDWLVVSCVVSPDSVVSVVSLVSCVSSVQKDWDDDPPIIIIHGNDVVSVVVSVVVVVVVVD

Radius of gyration: 13.36 Å; Cα contacts (8 Å, |Δi|>4): 102; chains: 1; bounding box: 42×42×26 Å

Nearest PDB structures (foldseek):
  3gw2-assembly1_A-2  TM=1.011E+00  e=7.173E-15  Mycobacterium tuberculosis variant bovis AF2122/97
  4ggg-assembly2_B  TM=9.283E-01  e=1.646E-05  Staphylococcus aureus subsp. aureus N315
  1r1u-assembly1_B  TM=8.955E-01  e=2.397E-05  Staphylococcus aureus
  1r22-assembly1_B  TM=8.767E-01  e=2.717E-05  Synechococcus elongatus PCC 7942 = FACHB-805
  6o8m-assembly1_A  TM=7.448E-01  e=1.571E-04  Rhodobacter capsulatus

Solvent-accessible surface area: 6044 Å² total

Sequence (92 aa):
RKAALLDQVARVGKALANGRRLQILDLLAQGERAVEAIATATGNLTTASANLQALKSGGLVEARREGTRQYYRRIAGEDVARLFALVQVVADE

CATH classification: 1.10.10.10

B-factor: mean 37.0, std 6.76, range [20.0, 55.98]

Secondary structure (DSSP, 8-state):
--TTHHHHHHHHHHHH--TTHHHHHHHHTTS-EEHHHHHHHH--HHHHHHHHHHHHHTTSEEEEEETTEEEEEE--HHHHHHHHHHHHHHH-